Protein AF-A0A971HBX1-F1 (afdb_monomer)

Structure (mmCIF, N/CA/C/O backbone):
data_AF-A0A971HBX1-F1
#
_entry.id   AF-A0A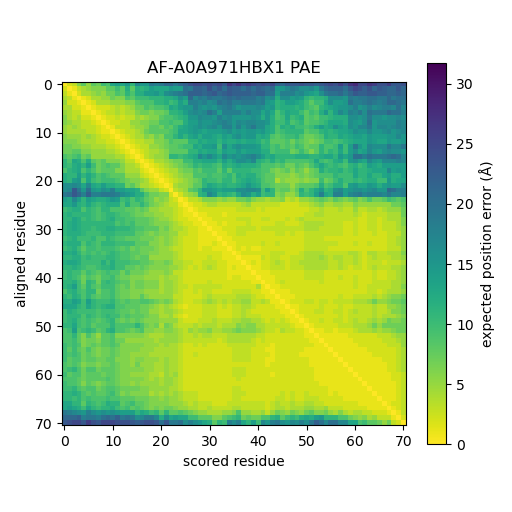971HBX1-F1
#
loop_
_atom_site.group_PDB
_atom_site.id
_atom_site.type_symbol
_atom_site.label_atom_id
_atom_site.label_alt_id
_atom_site.label_comp_id
_atom_site.label_asym_id
_atom_site.label_entity_id
_atom_site.label_seq_id
_atom_site.pdbx_PDB_ins_code
_atom_site.Cartn_x
_atom_site.Cartn_y
_atom_site.Cartn_z
_atom_site.occupancy
_atom_site.B_iso_or_equiv
_atom_site.auth_seq_id
_atom_site.auth_comp_id
_atom_site.auth_asym_id
_atom_site.auth_atom_id
_atom_site.pdbx_PDB_model_num
ATOM 1 N N . VAL A 1 1 ? 12.473 4.904 -32.041 1.00 59.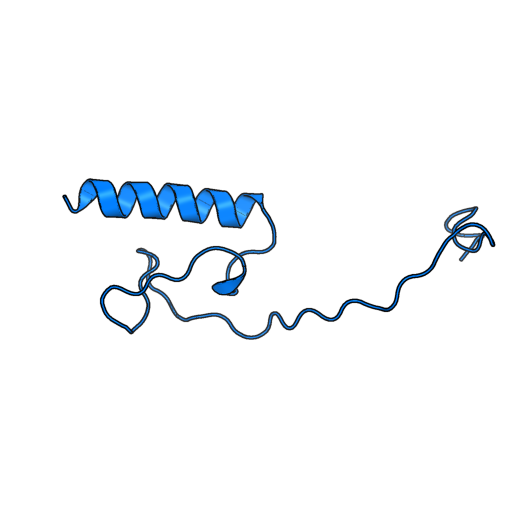69 1 VAL A N 1
ATOM 2 C CA . VAL A 1 1 ? 12.639 4.836 -30.569 1.00 59.69 1 VAL A CA 1
ATOM 3 C C . VAL A 1 1 ? 14.087 5.118 -30.188 1.00 59.69 1 VAL A C 1
ATOM 5 O O . VAL A 1 1 ? 14.305 6.040 -29.419 1.00 59.69 1 VAL A O 1
ATOM 8 N N . ASP A 1 2 ? 15.059 4.484 -30.855 1.00 66.88 2 ASP A N 1
ATOM 9 C CA . ASP A 1 2 ? 16.496 4.794 -30.695 1.00 66.88 2 ASP A CA 1
ATOM 10 C C . ASP A 1 2 ? 16.906 6.233 -31.062 1.00 66.88 2 ASP A C 1
ATOM 12 O O . ASP A 1 2 ? 17.854 6.768 -30.505 1.00 66.88 2 ASP A O 1
ATOM 16 N N . HIS A 1 3 ? 16.176 6.904 -31.960 1.00 72.00 3 HIS A N 1
ATOM 17 C CA . HIS A 1 3 ? 16.416 8.324 -32.260 1.00 72.00 3 HIS A CA 1
ATOM 18 C C . HIS A 1 3 ? 15.943 9.284 -31.154 1.00 72.00 3 HIS A C 1
ATOM 20 O O . HIS A 1 3 ? 16.372 10.432 -31.131 1.00 72.00 3 HIS A O 1
ATOM 26 N N . VAL A 1 4 ? 15.036 8.838 -30.274 1.00 81.88 4 VAL A N 1
ATOM 27 C CA . VAL A 1 4 ? 14.481 9.650 -29.172 1.00 81.88 4 VAL A CA 1
ATOM 28 C C . VAL A 1 4 ? 15.251 9.381 -27.881 1.00 81.88 4 VAL A C 1
ATOM 30 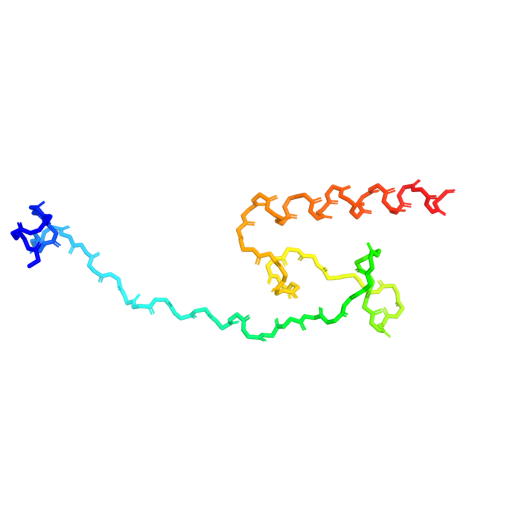O O . VAL A 1 4 ? 15.557 10.313 -27.145 1.00 81.88 4 VAL A O 1
ATOM 33 N N . VAL A 1 5 ? 15.594 8.114 -27.629 1.00 83.81 5 VAL A N 1
ATOM 34 C CA . VAL A 1 5 ? 16.469 7.690 -26.532 1.00 83.81 5 VAL A CA 1
ATOM 35 C C . VAL A 1 5 ? 17.453 6.656 -27.091 1.00 83.81 5 VAL A C 1
ATOM 37 O O . VAL A 1 5 ? 17.049 5.511 -27.313 1.00 83.81 5 VAL A O 1
ATOM 40 N N . PRO A 1 6 ? 18.715 7.038 -27.354 1.00 85.38 6 PRO A N 1
ATOM 41 C CA . PRO A 1 6 ? 19.724 6.118 -27.871 1.00 85.38 6 PRO A CA 1
ATOM 42 C C . PRO A 1 6 ? 19.920 4.910 -26.950 1.00 85.38 6 PRO A C 1
ATOM 44 O O . PRO A 1 6 ? 20.082 5.075 -25.741 1.00 85.38 6 PRO A O 1
ATOM 47 N N . GLY A 1 7 ? 19.917 3.703 -27.520 1.00 82.69 7 GLY A N 1
ATOM 48 C CA . GLY A 1 7 ? 20.143 2.451 -26.793 1.00 82.69 7 GLY A CA 1
ATOM 49 C C . GLY A 1 7 ? 18.876 1.810 -26.228 1.00 82.69 7 GLY A C 1
ATOM 50 O O . GLY A 1 7 ? 18.942 0.690 -25.728 1.00 82.69 7 GLY A O 1
ATOM 51 N N . PHE A 1 8 ? 17.714 2.460 -26.348 1.00 83.00 8 PHE A N 1
ATOM 52 C CA . PHE A 1 8 ? 16.439 1.896 -25.899 1.00 83.00 8 PHE A CA 1
ATOM 53 C C . PHE A 1 8 ? 16.053 0.628 -26.674 1.00 83.00 8 PHE A C 1
ATOM 55 O O . PHE A 1 8 ? 15.429 -0.270 -26.115 1.00 83.00 8 PHE A O 1
ATOM 62 N N . ALA A 1 9 ? 16.419 0.545 -27.957 1.00 82.19 9 ALA A N 1
ATOM 63 C CA . ALA A 1 9 ? 16.200 -0.648 -28.777 1.00 82.19 9 ALA A CA 1
ATOM 64 C C . ALA A 1 9 ? 17.431 -1.577 -28.822 1.00 82.19 9 ALA A C 1
ATOM 66 O O . ALA A 1 9 ? 17.518 -2.429 -29.706 1.00 82.19 9 ALA A O 1
ATOM 67 N N . SER A 1 10 ? 18.385 -1.416 -27.895 1.00 85.19 10 SER A N 1
ATOM 68 C CA . SER A 1 10 ? 19.581 -2.261 -27.830 1.00 85.19 10 SER A CA 1
ATOM 69 C C . SER A 1 10 ? 19.212 -3.731 -27.625 1.00 85.19 10 SER A C 1
ATOM 71 O O . SER A 1 10 ? 18.345 -4.060 -26.816 1.00 85.19 10 SER A O 1
ATOM 73 N N . HIS A 1 11 ? 19.940 -4.627 -28.293 1.00 84.19 11 HIS A N 1
ATOM 74 C CA . HIS A 1 11 ? 19.812 -6.077 -28.118 1.00 84.19 11 HIS A CA 1
ATOM 75 C C . HIS A 1 11 ? 20.133 -6.557 -26.692 1.00 84.19 11 HIS A C 1
ATOM 77 O O . HIS A 1 11 ? 19.727 -7.653 -26.317 1.00 84.19 11 HIS A O 1
ATOM 83 N N . GLU A 1 12 ? 20.830 -5.744 -25.895 1.00 88.50 12 GLU A N 1
ATOM 84 C CA . GLU A 1 12 ? 21.122 -6.021 -24.481 1.00 88.50 12 GLU A CA 1
ATOM 85 C C . GLU A 1 12 ? 19.968 -5.614 -23.546 1.00 88.50 12 GLU A C 1
ATOM 87 O O . GLU A 1 12 ? 19.975 -5.947 -22.360 1.00 88.50 12 GLU A O 1
ATOM 92 N N . THR A 1 13 ? 18.959 -4.900 -24.058 1.00 84.38 13 THR A N 1
ATOM 93 C CA . THR A 1 13 ? 17.798 -4.468 -23.272 1.00 84.38 13 THR A CA 1
ATOM 94 C C . THR A 1 13 ? 16.751 -5.576 -23.242 1.00 84.38 13 THR A C 1
ATOM 96 O O . THR A 1 13 ? 16.077 -5.852 -24.234 1.00 84.38 13 THR A O 1
ATOM 99 N N . LEU A 1 14 ? 16.583 -6.207 -22.079 1.00 83.44 14 LEU A N 1
ATOM 100 C CA . LEU A 1 14 ? 15.546 -7.212 -21.872 1.00 83.44 14 LEU A CA 1
ATOM 101 C C . LEU A 1 14 ? 14.190 -6.534 -21.649 1.00 83.44 14 LEU A C 1
ATOM 103 O O . LEU A 1 14 ? 13.949 -5.918 -20.608 1.00 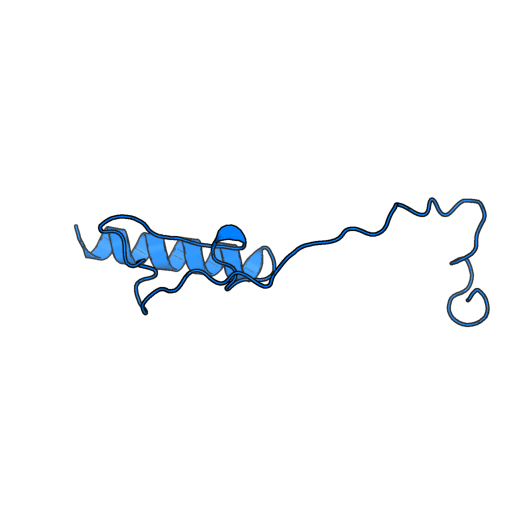83.44 14 LEU A O 1
ATOM 107 N N . LEU A 1 15 ? 13.294 -6.666 -22.625 1.00 80.00 15 LEU A N 1
ATOM 108 C CA . LEU A 1 15 ? 11.921 -6.199 -22.490 1.00 80.00 15 LEU A CA 1
ATOM 109 C C . LEU A 1 15 ? 11.101 -7.226 -21.703 1.00 80.00 15 LEU A C 1
ATOM 111 O O . LEU A 1 15 ? 10.906 -8.356 -22.148 1.00 80.00 15 LEU A O 1
ATOM 115 N N . TYR A 1 16 ? 10.599 -6.816 -20.543 1.00 81.69 16 TYR A N 1
ATOM 116 C CA . TYR A 1 16 ? 9.644 -7.603 -19.772 1.00 81.69 16 TYR A CA 1
ATOM 117 C C . TYR A 1 16 ? 8.217 -7.363 -20.269 1.00 81.69 16 TYR A C 1
ATOM 119 O O . TYR A 1 16 ? 7.892 -6.294 -20.791 1.00 81.69 16 TYR A O 1
ATOM 127 N N . SER A 1 17 ? 7.357 -8.368 -20.091 1.00 83.62 17 SER A N 1
ATOM 128 C CA . SER A 1 17 ? 5.930 -8.265 -20.399 1.00 83.62 17 SER A CA 1
ATOM 129 C C . SER A 1 17 ? 5.283 -7.073 -19.684 1.00 83.62 17 SER A C 1
ATOM 131 O O . SER A 1 17 ? 5.674 -6.751 -18.558 1.00 83.62 17 SER A O 1
ATOM 133 N N . PRO A 1 18 ? 4.271 -6.435 -20.299 1.00 81.31 18 PRO A N 1
ATOM 134 C CA . PRO A 1 18 ? 3.570 -5.322 -19.679 1.00 81.31 18 PRO A CA 1
ATOM 135 C C . PRO A 1 18 ? 2.912 -5.764 -18.368 1.00 81.31 18 PRO A C 1
ATOM 137 O O . PRO A 1 18 ? 2.130 -6.714 -18.333 1.00 81.31 18 PRO A O 1
ATOM 140 N N . GLU A 1 19 ? 3.220 -5.052 -17.287 1.00 82.12 19 GLU A N 1
ATOM 141 C CA . GLU A 1 19 ? 2.563 -5.241 -16.000 1.00 82.12 19 GLU A CA 1
ATOM 142 C C . GLU A 1 19 ? 1.208 -4.520 -16.012 1.00 82.12 19 GLU A C 1
ATOM 144 O O . GLU A 1 19 ? 1.141 -3.294 -16.133 1.00 82.12 19 GLU A O 1
ATOM 149 N N . LEU A 1 20 ? 0.115 -5.276 -15.872 1.00 74.62 20 LEU A N 1
ATOM 150 C CA . LEU A 1 20 ? -1.216 -4.709 -15.663 1.00 74.62 20 LEU A CA 1
ATOM 151 C C . LEU A 1 20 ? -1.550 -4.706 -14.172 1.00 74.62 20 LEU A C 1
ATOM 153 O O . LEU A 1 20 ? -1.737 -5.755 -13.560 1.00 74.62 20 LEU A O 1
ATOM 157 N N . LYS A 1 21 ? -1.693 -3.511 -13.599 1.00 75.25 21 LYS A N 1
ATOM 158 C CA . LYS A 1 21 ? -2.210 -3.322 -12.241 1.00 75.25 21 LYS A CA 1
ATOM 159 C C . LYS A 1 21 ? -3.615 -2.731 -12.308 1.00 75.25 21 LYS A C 1
ATOM 161 O O . LYS A 1 21 ? -3.821 -1.635 -12.829 1.00 75.25 21 LYS A O 1
ATOM 166 N N . PHE A 1 22 ? -4.592 -3.464 -11.782 1.00 65.31 22 PHE A N 1
ATOM 167 C CA . PHE A 1 22 ? -5.988 -3.032 -11.738 1.00 65.31 22 PHE A CA 1
ATOM 168 C C . PHE A 1 22 ? -6.221 -2.117 -10.531 1.00 65.31 22 PHE A C 1
ATOM 170 O O . PHE A 1 22 ? -6.458 -2.579 -9.421 1.00 65.31 22 PHE A O 1
ATOM 177 N N . TYR A 1 23 ? -6.164 -0.803 -10.752 1.00 64.31 23 TYR A N 1
ATOM 178 C CA . TYR A 1 23 ? -6.294 0.213 -9.695 1.00 64.31 23 TYR A CA 1
ATOM 179 C C . TYR A 1 23 ? -7.713 0.782 -9.523 1.00 64.31 23 TYR A C 1
ATOM 181 O O . TYR A 1 23 ? -7.893 1.816 -8.879 1.00 64.31 23 TYR A O 1
ATOM 189 N N . SER A 1 24 ? -8.721 0.164 -10.141 1.00 64.06 24 SER A N 1
ATOM 190 C CA . SER A 1 24 ? -10.075 0.734 -10.213 1.00 64.06 24 SER A CA 1
ATOM 191 C C . SER A 1 24 ? -10.891 0.551 -8.932 1.00 64.06 24 SER A C 1
ATOM 193 O O . SER A 1 24 ? -11.851 1.287 -8.714 1.00 64.06 24 SER A O 1
ATOM 195 N N . ASN A 1 25 ? -10.506 -0.389 -8.066 1.00 78.50 25 ASN A N 1
ATOM 196 C CA . ASN A 1 25 ? -11.230 -0.655 -6.829 1.00 78.50 25 ASN A CA 1
ATOM 197 C C . ASN A 1 25 ? -10.642 0.172 -5.688 1.00 78.50 25 ASN A C 1
ATOM 199 O O . ASN A 1 25 ? -9.549 -0.107 -5.203 1.00 78.50 25 ASN A O 1
ATOM 203 N N . ARG A 1 26 ? -11.391 1.189 -5.256 1.00 89.12 26 ARG A N 1
ATOM 204 C CA . ARG A 1 26 ? -11.111 1.932 -4.024 1.00 89.12 26 ARG A CA 1
ATOM 205 C C . ARG A 1 26 ? -12.046 1.453 -2.933 1.00 89.12 26 ARG A C 1
ATOM 207 O O . ARG A 1 26 ? -13.266 1.518 -3.093 1.00 89.12 26 ARG A O 1
ATOM 214 N N . VAL A 1 27 ? -11.480 1.003 -1.823 1.00 90.81 27 VAL A N 1
ATOM 215 C CA . VAL A 1 27 ? -12.261 0.651 -0.638 1.00 90.81 27 VAL A CA 1
ATOM 216 C C . VAL A 1 27 ? -12.833 1.939 -0.054 1.00 90.81 27 VAL A C 1
ATOM 218 O O . VAL A 1 27 ? -12.100 2.897 0.177 1.00 90.81 27 VAL A O 1
ATOM 221 N N . LYS A 1 28 ? -14.147 2.002 0.165 1.00 92.56 28 LYS A N 1
ATOM 222 C CA . LYS A 1 28 ? -14.767 3.175 0.789 1.00 92.56 28 LYS A CA 1
ATOM 223 C C . LYS A 1 28 ? -14.388 3.220 2.270 1.00 92.56 28 LYS A C 1
ATOM 225 O O . LYS A 1 28 ? -14.600 2.240 2.981 1.00 92.56 28 LYS A O 1
ATOM 230 N N . MET A 1 29 ? -13.853 4.354 2.709 1.00 92.69 29 MET A N 1
ATOM 231 C CA . MET A 1 29 ? -13.413 4.577 4.086 1.00 92.69 29 MET A CA 1
ATOM 232 C C . MET A 1 29 ? -13.785 5.978 4.562 1.00 92.69 29 MET A C 1
ATOM 234 O O . MET A 1 29 ? -14.083 6.849 3.739 1.00 92.69 29 MET A O 1
ATOM 238 N N . ASP A 1 30 ? -13.774 6.173 5.876 1.00 92.31 30 ASP A N 1
ATOM 239 C CA . ASP A 1 30 ? -13.883 7.484 6.516 1.00 92.31 30 ASP A CA 1
ATOM 240 C C . ASP A 1 30 ? -12.504 8.131 6.764 1.00 92.31 30 ASP A C 1
ATOM 242 O O . ASP A 1 30 ? -11.458 7.604 6.377 1.00 92.31 30 ASP A O 1
ATOM 246 N N . GLU A 1 31 ? -12.503 9.295 7.418 1.00 90.06 31 GLU A N 1
ATOM 247 C CA . GLU A 1 31 ? -11.288 10.046 7.773 1.00 90.06 31 GLU A CA 1
ATOM 248 C C . GLU A 1 31 ? -10.382 9.298 8.766 1.00 90.06 31 GLU A C 1
ATOM 250 O O . GLU A 1 31 ? -9.189 9.585 8.853 1.00 90.06 31 GLU A O 1
ATOM 255 N N . ASN A 1 32 ? -10.925 8.294 9.459 1.00 91.06 32 ASN A N 1
ATOM 256 C CA . ASN A 1 32 ? -10.209 7.441 10.403 1.00 91.06 32 ASN A CA 1
ATOM 257 C C . ASN A 1 32 ? -9.767 6.114 9.771 1.00 91.06 32 ASN A C 1
ATOM 259 O O . ASN A 1 32 ? -9.433 5.169 10.489 1.00 91.06 32 ASN A O 1
ATOM 263 N N . LEU A 1 33 ? -9.779 6.017 8.436 1.00 92.38 33 LEU A N 1
ATOM 264 C CA . LEU A 1 33 ? -9.341 4.836 7.686 1.00 92.38 33 LEU A CA 1
ATOM 265 C C . LEU A 1 33 ? -10.163 3.579 8.026 1.00 92.38 33 LEU A C 1
ATOM 267 O O . LEU A 1 33 ? -9.683 2.449 7.902 1.00 92.38 33 LEU A O 1
ATOM 271 N N . SER A 1 34 ? -11.405 3.770 8.476 1.00 92.62 34 SER A N 1
ATOM 272 C CA . SER A 1 34 ? -12.324 2.691 8.831 1.00 92.62 34 SER A CA 1
ATOM 273 C C . SER A 1 34 ? -13.225 2.349 7.655 1.00 92.62 34 SER A C 1
ATOM 275 O O . SER A 1 34 ? -13.730 3.227 6.954 1.00 92.62 34 SER A O 1
ATOM 277 N N . THR A 1 35 ? -13.433 1.054 7.432 1.00 94.06 35 THR A N 1
ATOM 278 C CA . THR A 1 35 ? -14.370 0.561 6.416 1.00 94.06 35 THR A CA 1
ATOM 279 C C . THR A 1 35 ? -15.796 0.480 6.974 1.00 94.06 35 THR A C 1
ATOM 281 O O . THR A 1 35 ? -16.055 0.767 8.141 1.00 94.06 35 THR A O 1
ATOM 284 N N . ASN A 1 36 ? -16.749 0.025 6.157 1.00 93.44 36 ASN A N 1
ATOM 285 C CA . ASN A 1 36 ? -18.099 -0.297 6.628 1.00 93.44 36 ASN A CA 1
ATOM 286 C C . ASN A 1 36 ? -18.158 -1.550 7.530 1.00 93.44 36 ASN A C 1
ATOM 288 O O . ASN A 1 36 ? -19.236 -1.893 8.014 1.00 93.44 36 ASN A O 1
ATOM 292 N N . ILE A 1 37 ? -17.036 -2.252 7.727 1.00 94.00 37 ILE A N 1
ATOM 293 C CA . ILE A 1 37 ? -16.916 -3.408 8.616 1.00 94.00 37 ILE A CA 1
ATOM 294 C C . ILE A 1 37 ? -16.212 -2.950 9.897 1.00 94.00 37 ILE A C 1
ATOM 296 O O . ILE A 1 37 ? -15.090 -2.445 9.868 1.00 94.00 37 ILE A O 1
ATOM 300 N N . LYS A 1 38 ? -16.877 -3.136 11.041 1.00 91.88 38 LYS A N 1
ATOM 301 C CA . LYS A 1 38 ? -16.360 -2.713 12.347 1.00 91.88 38 LYS A CA 1
ATOM 302 C C . LYS A 1 38 ? -15.026 -3.403 12.655 1.00 91.88 38 LYS A C 1
ATOM 304 O O . LYS A 1 38 ? -14.945 -4.626 12.623 1.00 91.88 38 LYS A O 1
ATOM 309 N N . GLY A 1 39 ? -14.014 -2.607 13.000 1.00 89.75 39 GLY A N 1
ATOM 310 C CA . GLY A 1 39 ? -12.670 -3.092 13.335 1.00 89.75 39 GLY A CA 1
ATOM 311 C C . GLY A 1 39 ? -11.815 -3.482 12.127 1.00 89.75 39 GLY A C 1
ATOM 312 O O . GLY A 1 39 ? -10.711 -3.985 12.312 1.00 89.75 39 GLY A O 1
ATOM 313 N N . LEU A 1 40 ? -12.299 -3.261 10.898 1.00 92.62 40 LEU A N 1
ATOM 314 C CA . LEU A 1 40 ? -11.523 -3.486 9.685 1.00 92.62 40 LEU A CA 1
ATOM 315 C C . LEU A 1 40 ? -11.056 -2.153 9.093 1.00 92.62 40 LEU A C 1
ATOM 317 O O . LEU A 1 40 ? -11.869 -1.338 8.643 1.00 92.62 40 LEU A O 1
ATOM 321 N N . HIS A 1 41 ? -9.735 -1.995 9.033 1.00 92.12 41 HIS A N 1
ATOM 322 C CA . HIS A 1 41 ? -9.046 -0.864 8.419 1.00 92.12 41 HIS A CA 1
ATOM 323 C C . HIS A 1 41 ? -8.320 -1.321 7.152 1.00 92.12 41 HIS A C 1
ATOM 325 O O . HIS A 1 41 ? -7.693 -2.383 7.139 1.00 92.12 41 HIS A O 1
ATOM 331 N N . CYS A 1 42 ? -8.381 -0.521 6.089 1.00 91.44 42 CYS A N 1
ATOM 332 C CA . CYS A 1 42 ? -7.641 -0.777 4.853 1.00 91.44 42 CYS A CA 1
ATOM 333 C C . CYS A 1 42 ? -6.642 0.355 4.606 1.00 91.44 42 CYS A C 1
ATOM 335 O O . CYS A 1 42 ? -6.990 1.528 4.630 1.00 91.44 42 CYS A O 1
ATOM 337 N N . LEU A 1 43 ? -5.378 0.015 4.363 1.00 92.50 43 LEU A N 1
ATOM 338 C CA . LEU A 1 43 ? -4.280 0.981 4.298 1.00 92.50 43 LEU A CA 1
ATOM 339 C C . LEU A 1 43 ?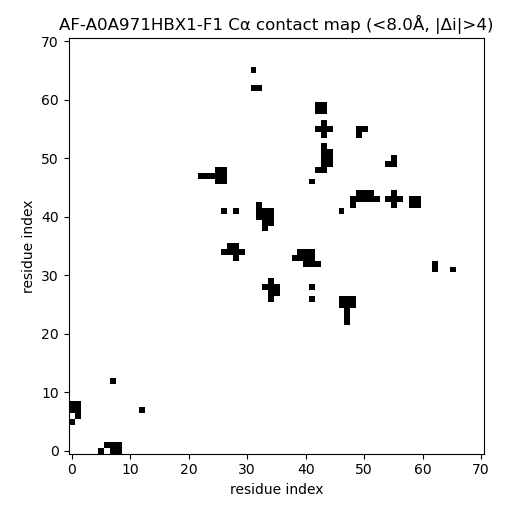 -3.353 0.645 3.133 1.00 92.50 43 LEU A C 1
ATOM 341 O O . LEU A 1 43 ? -3.246 -0.513 2.732 1.00 92.50 43 LEU A O 1
ATOM 345 N N . GLY A 1 44 ? -2.640 1.646 2.624 1.00 90.94 44 GLY A N 1
ATOM 346 C CA . GLY A 1 44 ? -1.682 1.443 1.540 1.00 90.94 44 GLY A CA 1
ATOM 347 C C . GLY A 1 44 ? -2.350 0.985 0.245 1.00 90.94 44 GLY A C 1
ATOM 348 O O . GLY A 1 44 ? -3.532 1.249 0.014 1.00 90.94 44 GLY A O 1
ATOM 349 N N . ASP A 1 45 ? -1.589 0.314 -0.621 1.00 88.31 45 ASP A N 1
ATOM 350 C CA . ASP A 1 45 ? -2.028 0.068 -2.000 1.00 88.31 45 ASP 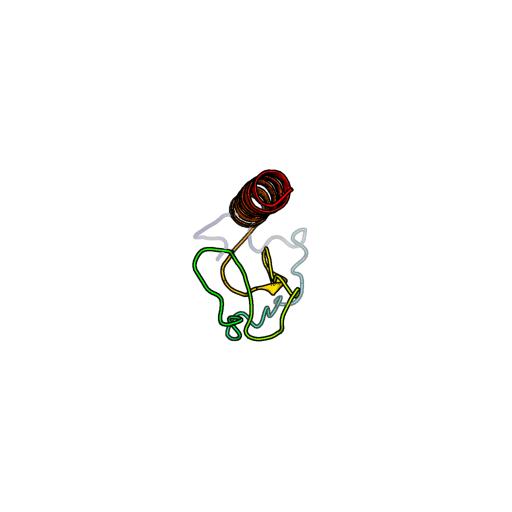A CA 1
ATOM 351 C C . ASP A 1 45 ? -3.249 -0.870 -2.073 1.00 88.31 45 ASP A C 1
ATOM 353 O O . ASP A 1 45 ? -4.052 -0.756 -2.999 1.00 88.31 45 ASP A O 1
ATOM 357 N N . SER A 1 46 ? -3.469 -1.720 -1.060 1.00 84.94 46 SER A N 1
ATOM 358 C CA . SER A 1 46 ? -4.665 -2.574 -0.963 1.00 84.94 46 SER A CA 1
ATOM 359 C C . SER A 1 46 ? -5.960 -1.785 -0.740 1.00 84.94 46 SER A C 1
ATOM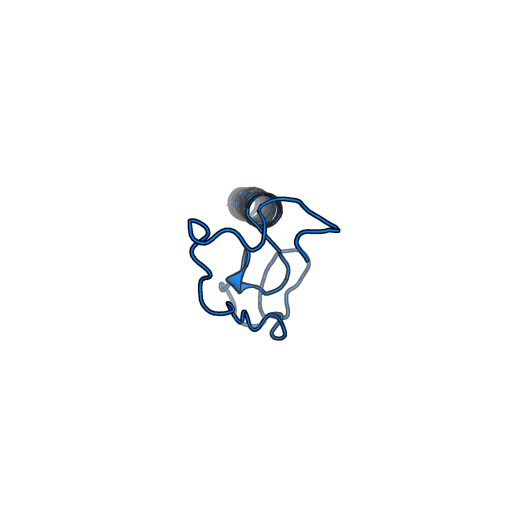 361 O O . SER A 1 46 ? -7.037 -2.268 -1.082 1.00 84.94 46 SER A O 1
ATOM 363 N N . SER A 1 47 ? -5.875 -0.558 -0.214 1.00 90.06 47 SER A N 1
ATOM 364 C CA . SER A 1 47 ? -7.034 0.331 -0.062 1.00 90.06 47 SER A CA 1
ATOM 365 C C . SER A 1 47 ? -7.481 0.967 -1.385 1.00 90.06 47 SER A C 1
ATOM 367 O O . SER A 1 47 ? -8.609 1.455 -1.490 1.00 90.06 47 SER A O 1
ATOM 369 N N . GLY A 1 48 ? -6.597 1.004 -2.390 1.00 89.69 48 GLY A N 1
ATOM 370 C CA . GLY A 1 48 ? -6.801 1.724 -3.649 1.00 89.69 48 GLY A CA 1
ATOM 371 C C . GLY A 1 48 ? -6.652 3.252 -3.554 1.00 89.69 48 GLY A C 1
ATOM 372 O O . GLY A 1 48 ? -6.824 3.943 -4.563 1.00 89.69 48 GLY A O 1
ATOM 373 N N . TRP A 1 49 ? -6.332 3.801 -2.375 1.00 88.69 49 TRP A N 1
ATOM 374 C CA . TRP A 1 49 ? -6.161 5.247 -2.162 1.00 88.69 49 TRP A 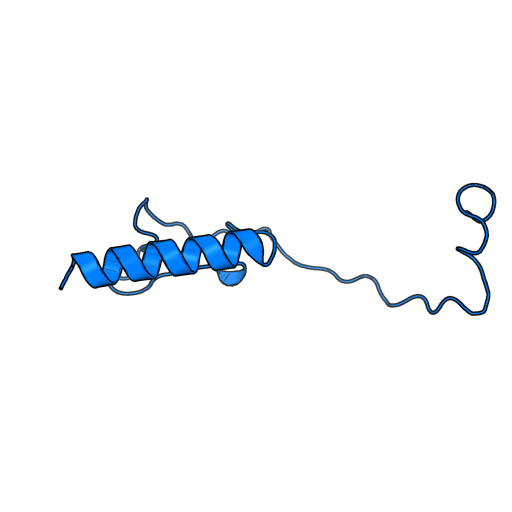CA 1
ATOM 375 C C . TRP A 1 49 ? -4.722 5.737 -2.295 1.00 88.69 49 TRP A C 1
ATOM 377 O O . TRP A 1 49 ? -4.508 6.925 -2.536 1.00 88.69 49 TRP A O 1
ATOM 387 N N . THR A 1 50 ? -3.738 4.846 -2.190 1.00 88.94 50 THR A N 1
ATOM 388 C CA . THR A 1 50 ? -2.322 5.198 -2.342 1.00 88.94 50 THR A CA 1
ATOM 389 C C . THR A 1 50 ? -1.759 4.705 -3.656 1.00 88.94 50 THR A C 1
ATOM 391 O O . THR A 1 50 ? -2.276 3.776 -4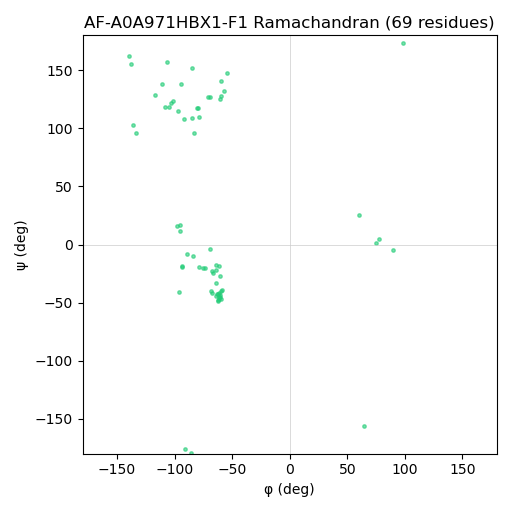.277 1.00 88.94 50 THR A O 1
ATOM 394 N N . ARG A 1 51 ? -0.675 5.356 -4.082 1.00 86.75 51 ARG A N 1
ATOM 395 C CA . ARG A 1 51 ? 0.182 4.862 -5.154 1.00 86.75 51 ARG A CA 1
ATOM 396 C C . ARG A 1 51 ? 1.625 4.982 -4.710 1.00 86.75 51 ARG A C 1
ATOM 398 O O . ARG A 1 51 ? 2.238 6.043 -4.835 1.00 86.75 51 ARG A O 1
ATOM 405 N N . GLY A 1 52 ? 2.146 3.883 -4.185 1.00 86.81 52 GLY A N 1
ATOM 406 C CA . GLY A 1 52 ? 3.552 3.760 -3.847 1.00 86.81 52 GLY A CA 1
ATOM 407 C C . GLY A 1 52 ? 3.869 3.991 -2.376 1.00 86.81 52 GLY A C 1
ATOM 408 O O . GLY A 1 52 ? 3.034 4.367 -1.549 1.00 86.81 52 GLY A O 1
ATOM 409 N N . LEU A 1 53 ? 5.140 3.738 -2.074 1.00 93.25 53 LEU A N 1
ATOM 410 C CA . LEU A 1 53 ? 5.621 3.487 -0.720 1.00 93.25 53 LEU A CA 1
ATOM 411 C C . LEU A 1 53 ? 5.373 4.662 0.223 1.00 93.25 53 LEU A C 1
ATOM 413 O O . LEU A 1 53 ? 4.866 4.455 1.316 1.00 93.25 53 LEU A O 1
ATOM 417 N N . MET A 1 54 ? 5.651 5.895 -0.211 1.00 95.12 54 MET A N 1
ATOM 418 C CA . MET A 1 54 ? 5.522 7.065 0.666 1.00 95.12 54 MET A CA 1
ATOM 419 C C . MET A 1 54 ? 4.096 7.247 1.194 1.00 95.12 54 MET A C 1
ATOM 421 O O . MET A 1 54 ? 3.899 7.436 2.392 1.00 95.12 54 MET A O 1
ATOM 425 N N . MET A 1 55 ? 3.091 7.155 0.320 1.00 93.12 55 MET A N 1
ATOM 426 C CA . MET A 1 55 ? 1.690 7.316 0.719 1.00 93.12 55 MET A CA 1
ATOM 427 C C . MET A 1 55 ? 1.230 6.166 1.621 1.00 93.12 55 MET A C 1
ATOM 429 O O . MET A 1 55 ? 0.576 6.413 2.634 1.00 93.12 55 MET A O 1
ATOM 433 N N . ALA A 1 56 ? 1.619 4.927 1.300 1.00 93.38 56 ALA A N 1
ATOM 434 C CA . ALA A 1 56 ? 1.322 3.766 2.136 1.00 93.38 56 ALA A CA 1
ATOM 435 C C . ALA A 1 56 ? 1.950 3.888 3.537 1.00 93.38 56 ALA A C 1
ATOM 437 O O . ALA A 1 56 ? 1.286 3.619 4.539 1.00 93.38 56 ALA A O 1
ATOM 438 N N . SER A 1 57 ? 3.195 4.367 3.623 1.00 95.75 57 SER A N 1
ATOM 439 C CA . SER A 1 57 ? 3.885 4.602 4.894 1.00 95.75 57 SER A CA 1
ATOM 440 C C . SER A 1 57 ? 3.197 5.675 5.740 1.00 95.75 57 SER A C 1
ATOM 442 O O . SER A 1 57 ? 2.996 5.469 6.935 1.00 95.75 57 SER A O 1
ATOM 444 N N . VAL A 1 58 ? 2.790 6.798 5.136 1.00 95.00 58 VAL A N 1
ATOM 445 C CA . VAL A 1 58 ? 2.082 7.874 5.853 1.00 95.00 58 VAL A CA 1
ATOM 446 C C . VAL A 1 58 ? 0.747 7.383 6.416 1.00 95.00 58 VAL A C 1
ATOM 448 O O . VAL A 1 58 ? 0.448 7.662 7.577 1.00 95.00 58 VAL A O 1
ATOM 451 N N . MET A 1 59 ? -0.024 6.601 5.649 1.00 94.88 59 MET A N 1
ATOM 452 C CA . MET A 1 59 ? -1.262 5.989 6.155 1.00 94.88 59 MET A CA 1
ATOM 453 C C . MET A 1 59 ? -1.010 5.072 7.355 1.00 94.88 59 MET A C 1
ATOM 455 O O . MET A 1 59 ? -1.778 5.104 8.313 1.00 94.88 59 MET A O 1
ATOM 459 N N . GLY A 1 60 ? 0.073 4.289 7.333 1.00 94.69 60 GLY A N 1
ATOM 460 C CA . GLY A 1 60 ? 0.454 3.436 8.461 1.00 94.69 60 GLY A CA 1
ATOM 461 C C . GLY A 1 60 ? 0.758 4.237 9.730 1.00 94.69 60 GLY A C 1
ATOM 462 O O . GLY A 1 60 ? 0.258 3.907 10.803 1.00 94.69 60 GLY A O 1
ATOM 463 N N . VAL A 1 61 ? 1.517 5.333 9.607 1.00 95.81 61 VAL A N 1
ATOM 464 C CA . VAL A 1 61 ? 1.820 6.226 10.741 1.00 95.81 61 VAL A CA 1
ATOM 465 C C . VAL A 1 61 ? 0.551 6.882 11.291 1.00 95.81 61 VAL A C 1
ATOM 467 O O . VAL A 1 61 ? 0.386 6.964 12.508 1.00 95.81 61 VAL A O 1
ATOM 470 N N . LEU A 1 62 ? -0.353 7.335 10.417 1.00 94.88 62 LEU A N 1
ATOM 471 C CA . LEU A 1 62 ? -1.639 7.910 10.824 1.00 94.88 62 LEU A CA 1
ATOM 472 C C . LEU A 1 62 ? -2.496 6.890 11.577 1.00 94.88 62 LEU A C 1
ATOM 474 O O . LEU A 1 62 ? -2.973 7.203 12.665 1.00 94.88 62 LEU A O 1
ATOM 478 N N . MET A 1 63 ? -2.623 5.667 11.056 1.00 94.88 63 MET A N 1
ATOM 479 C CA . MET A 1 63 ? -3.385 4.612 11.726 1.00 94.88 63 MET A CA 1
ATOM 480 C C . MET A 1 63 ? -2.799 4.277 13.101 1.00 94.88 63 MET A C 1
ATOM 482 O O . MET A 1 63 ? -3.543 4.169 14.071 1.00 94.88 63 MET A O 1
ATOM 486 N N . GLY A 1 64 ? -1.471 4.171 13.211 1.00 95.19 64 GLY A N 1
ATOM 487 C CA . GLY A 1 64 ? -0.812 3.919 14.495 1.00 95.19 64 GLY A CA 1
ATOM 488 C C . GLY A 1 64 ? -1.123 4.994 15.540 1.00 95.19 64 GLY A C 1
ATOM 489 O O . GLY A 1 64 ? -1.371 4.673 16.698 1.00 95.19 64 GLY A O 1
ATOM 490 N N . ARG A 1 65 ? -1.184 6.267 15.128 1.00 95.56 65 ARG A N 1
ATOM 491 C CA . ARG A 1 65 ? -1.584 7.377 16.009 1.00 95.56 65 ARG A CA 1
ATOM 492 C C . ARG A 1 65 ? -3.057 7.312 16.406 1.00 95.56 65 ARG A C 1
ATOM 494 O O . ARG A 1 65 ? -3.365 7.603 17.554 1.00 95.56 65 ARG A O 1
ATOM 501 N N . ILE A 1 66 ? -3.941 6.941 15.478 1.00 93.81 66 ILE A N 1
ATOM 502 C CA . ILE A 1 66 ? -5.378 6.783 15.745 1.00 93.81 66 ILE A CA 1
ATOM 503 C C . ILE A 1 66 ? -5.604 5.684 16.786 1.00 93.81 66 ILE A C 1
ATOM 505 O O . ILE A 1 66 ? -6.311 5.927 17.756 1.00 93.81 66 ILE A O 1
ATOM 509 N N . ILE A 1 67 ? -4.972 4.516 16.619 1.00 92.56 67 ILE A N 1
ATOM 510 C CA . ILE A 1 67 ? -5.104 3.389 17.558 1.00 92.56 67 ILE A CA 1
ATOM 511 C C . ILE A 1 67 ? -4.576 3.787 18.939 1.00 92.56 67 ILE A C 1
ATOM 513 O O . ILE A 1 67 ? -5.289 3.655 19.923 1.00 92.56 67 ILE A O 1
ATOM 517 N N . ASN A 1 68 ? -3.378 4.372 19.005 1.00 94.56 68 ASN A N 1
ATOM 518 C CA . ASN A 1 68 ? -2.777 4.789 20.274 1.00 94.56 68 ASN A CA 1
ATOM 519 C C . ASN A 1 68 ? -3.568 5.891 21.007 1.00 94.56 68 ASN A C 1
ATOM 521 O O . ASN A 1 68 ? -3.359 6.094 22.193 1.00 94.56 68 ASN A O 1
ATOM 525 N N . ALA A 1 69 ? -4.403 6.665 20.309 1.00 89.31 69 ALA A N 1
ATOM 526 C CA . ALA A 1 69 ? -5.246 7.691 20.924 1.00 89.31 69 ALA A CA 1
ATOM 527 C C . ALA A 1 69 ? -6.625 7.163 21.369 1.00 89.31 69 ALA A C 1
ATOM 529 O O . ALA A 1 69 ? -7.386 7.913 21.978 1.00 89.31 69 ALA A O 1
ATOM 530 N N . GLN A 1 70 ? -6.973 5.924 21.004 1.00 75.44 70 GLN A N 1
ATOM 531 C CA . GLN A 1 70 ? -8.211 5.251 21.412 1.00 75.44 70 GLN A CA 1
ATOM 532 C C . GLN A 1 70 ? -8.036 4.391 22.674 1.00 75.44 70 GLN A C 1
ATOM 534 O O . GLN A 1 70 ? -9.046 4.066 23.301 1.00 75.44 70 GLN A O 1
ATOM 539 N N . ASP A 1 71 ? -6.790 4.047 23.017 1.00 56.28 71 ASP A N 1
ATOM 540 C CA . ASP A 1 71 ? -6.375 3.453 24.298 1.00 56.28 71 ASP A CA 1
ATOM 541 C C . ASP A 1 71 ? -6.273 4.518 25.409 1.00 56.28 71 ASP A C 1
ATOM 543 O O . ASP A 1 71 ? -6.634 4.197 26.567 1.00 56.28 71 ASP A O 1
#

Secondary structure (DSSP, 8-state):
-TTTSTTTT-TT--PPPPP------PPP--TTSB-SSTT-B--GGGGTS--SHHHHHHHHHHHHHHHHTT-

Sequence (71 aa):
VDHVVPGFASHETLLYSPELKFYSNRVKMDENLSTNIKGLHCLGDSSGWTRGLMMASVMGVLMGRIINAQD

Radius of gyration: 19.49 Å; Cα contacts (8 Å, |Δi|>4): 60; chains: 1; bounding box: 39×18×57 Å

Foldseek 3Di:
DCVVPNCPPPPPDDDDDDDDDDLPDAQDDDPLQDHPDPPDGDADVRNSPDDDDPRRVVRVVSNVVSVVVVD

pLDDT: mean 86.45, std 9.22, range [56.28, 95.81]

Mean predicted aligned error: 7.13 Å

Solvent-accessible surface area (backbone atoms only — not comparable to full-atom values): 4601 Å² total; per-residue (Å²): 103,44,88,81,43,76,64,69,74,35,93,86,56,83,83,74,81,86,84,83,77,90,69,83,63,58,64,69,58,54,99,81,40,37,40,95,48,89,95,43,66,58,61,25,63,85,17,35,81,34,83,55,67,69,52,23,50,51,45,50,55,52,50,54,52,53,55,66,71,73,110